Protein AF-A0A523PSN0-F1 (afdb_monomer_lite)

Secondary structure (DSSP, 8-state):
--TTTTT--EEEEEEEEEEEEEEGGG-TT-S--SSEEEEEEEEEEEEES--HHHHHHHHHHHTT-HHHHHHTS---------

Sequence (82 aa):
MYANHKKLPLEKVSVKLSHSRIHAEDCEHCETKDGKIDRIESELVLEGDLTAEQRQRVLEISNKCPVHRALHSEIDVQTRLA

Radius of gyration: 16.69 Å; chains: 1; bounding box: 32×40×41 Å

pLDDT: mean 83.91, std 7.51, range [64.25, 95.44]

Foldseek 3Di:
DVCVVVVPFFPDKDKDKDKDKDALCPDPPDPDNGDIDIDIDIDIDTDGDDDPVRVVVVVVVVCVPPVVVQVVDDDDDDDDDD

Structure (mmCIF, N/CA/C/O backbone):
data_AF-A0A523PSN0-F1
#
_entry.id   AF-A0A523PSN0-F1
#
loop_
_atom_site.group_PDB
_atom_site.id
_atom_site.type_symbol
_atom_site.label_atom_id
_atom_site.label_alt_id
_atom_site.label_comp_id
_atom_site.label_asym_id
_atom_site.label_entity_id
_atom_site.label_seq_id
_atom_site.pdbx_PDB_ins_code
_atom_site.Cartn_x
_atom_site.Cartn_y
_atom_site.Cartn_z
_atom_site.occupancy
_atom_site.B_iso_or_equiv
_atom_site.auth_seq_id
_atom_site.auth_comp_id
_atom_site.auth_asym_id
_atom_site.auth_atom_id
_atom_site.pdbx_PDB_model_num
ATOM 1 N N . MET A 1 1 ? -5.391 -5.157 13.697 1.00 73.50 1 MET A N 1
ATOM 2 C CA . MET A 1 1 ? -4.057 -5.248 14.353 1.00 73.50 1 MET A CA 1
ATOM 3 C C . MET A 1 1 ? -3.347 -3.892 14.202 1.00 73.50 1 MET A C 1
ATOM 5 O O . MET A 1 1 ? -3.720 -3.154 13.305 1.00 73.50 1 MET A O 1
ATOM 9 N N . TYR A 1 2 ? -2.426 -3.509 15.097 1.00 85.06 2 TYR A N 1
ATOM 10 C CA . TYR A 1 2 ? -1.973 -2.120 15.370 1.00 85.06 2 TYR A CA 1
ATOM 11 C C . TYR A 1 2 ? -3.079 -1.139 15.798 1.00 85.06 2 TYR A C 1
ATOM 13 O O . TYR A 1 2 ? -3.136 -0.826 16.983 1.00 85.06 2 TYR A O 1
ATOM 21 N N . ALA A 1 3 ? -3.978 -0.711 14.902 1.00 85.75 3 ALA A N 1
ATOM 22 C CA . ALA A 1 3 ? -5.026 0.274 15.215 1.00 85.75 3 ALA A CA 1
ATOM 23 C C . ALA A 1 3 ? -5.931 -0.191 16.371 1.00 85.75 3 ALA A C 1
ATOM 25 O O . ALA A 1 3 ? -6.045 0.503 17.377 1.00 85.75 3 ALA A O 1
ATOM 26 N N . ASN A 1 4 ? -6.431 -1.433 16.308 1.00 86.12 4 ASN A N 1
ATOM 27 C CA . ASN A 1 4 ? -7.209 -2.038 17.402 1.00 86.12 4 ASN A CA 1
ATOM 28 C C . ASN A 1 4 ? -6.400 -2.162 18.707 1.00 86.12 4 ASN A C 1
ATOM 30 O O . ASN A 1 4 ? -6.945 -1.999 19.791 1.00 86.12 4 ASN A O 1
ATOM 34 N N . HIS A 1 5 ? -5.092 -2.440 18.620 1.00 89.50 5 HIS A N 1
ATOM 35 C CA . HIS A 1 5 ? -4.230 -2.583 19.801 1.00 89.50 5 HIS A CA 1
ATOM 36 C C . HIS A 1 5 ? -3.939 -1.228 20.463 1.00 89.50 5 HIS A C 1
ATOM 38 O O . HIS A 1 5 ? -3.879 -1.129 21.684 1.00 89.50 5 HIS A O 1
ATOM 44 N N . LYS A 1 6 ? -3.794 -0.174 19.656 1.00 89.31 6 LYS A N 1
ATOM 45 C CA . LYS A 1 6 ? -3.619 1.211 20.104 1.00 89.31 6 LYS A CA 1
ATOM 46 C C . LYS A 1 6 ? -4.942 1.933 20.366 1.00 89.31 6 LYS A C 1
ATOM 48 O O . LYS A 1 6 ? -4.902 3.097 20.744 1.00 89.31 6 LYS A O 1
ATOM 53 N N . LYS A 1 7 ? -6.078 1.239 20.209 1.00 90.88 7 LYS A N 1
ATOM 54 C CA . LYS A 1 7 ? -7.438 1.777 20.365 1.00 90.88 7 LYS A CA 1
ATOM 55 C C . LYS A 1 7 ? -7.656 3.062 19.556 1.00 90.88 7 LYS A C 1
ATOM 57 O O . LYS A 1 7 ? -8.274 4.004 20.038 1.00 90.88 7 LYS A O 1
ATOM 62 N N . LEU A 1 8 ? -7.104 3.106 18.343 1.00 91.12 8 LEU A N 1
ATOM 63 C CA . LEU A 1 8 ? -7.305 4.236 17.440 1.00 91.12 8 LEU A CA 1
ATOM 64 C C . LEU A 1 8 ? -8.750 4.228 16.918 1.00 91.12 8 LEU A C 1
ATOM 66 O O . LEU A 1 8 ? -9.245 3.142 16.603 1.00 91.12 8 LEU A O 1
ATOM 70 N N . PRO A 1 9 ? -9.395 5.397 16.757 1.00 93.31 9 PRO A N 1
ATOM 71 C CA . PRO A 1 9 ? -10.731 5.529 16.166 1.00 93.31 9 PRO A CA 1
ATOM 72 C C . PRO A 1 9 ? -10.686 5.387 14.630 1.00 93.31 9 PRO A C 1
ATOM 74 O O . PRO A 1 9 ? -11.196 6.221 13.891 1.00 93.31 9 PRO A O 1
ATOM 77 N N . LEU A 1 10 ? -10.010 4.346 14.138 1.00 92.06 10 LEU A N 1
ATOM 78 C CA . LEU A 1 10 ? -9.989 3.975 12.726 1.00 92.06 10 LEU A CA 1
ATOM 79 C C . LEU A 1 10 ? -11.191 3.067 12.460 1.00 92.06 10 LEU A C 1
ATOM 81 O O . LEU A 1 10 ? -11.248 1.954 12.984 1.00 92.06 10 LEU A O 1
ATOM 85 N N . GLU A 1 11 ? -12.120 3.527 11.634 1.00 91.88 11 GLU A N 1
ATOM 86 C CA . GLU A 1 11 ? -13.349 2.801 11.310 1.00 91.88 11 GLU A CA 1
ATOM 87 C C . GLU A 1 11 ? -13.148 1.891 10.103 1.00 91.88 11 GLU A C 1
ATOM 89 O O . GLU A 1 11 ? -13.565 0.730 10.104 1.00 91.88 11 GLU A O 1
ATOM 94 N N . LYS A 1 12 ? -12.464 2.403 9.075 1.00 89.00 12 LYS A N 1
ATOM 95 C CA . LYS A 1 12 ? -12.227 1.670 7.837 1.00 89.00 12 LYS A CA 1
ATOM 96 C C . LYS A 1 12 ? -10.895 2.046 7.209 1.00 89.00 12 LYS A C 1
ATOM 98 O O . LYS A 1 12 ? -10.459 3.194 7.224 1.00 89.00 12 LYS A O 1
ATOM 103 N N . VAL A 1 13 ? -10.253 1.036 6.635 1.00 88.31 13 VAL A N 1
ATOM 104 C CA . VAL A 1 13 ? -9.040 1.178 5.837 1.00 88.31 13 VAL A CA 1
ATOM 105 C C . VAL A 1 13 ? -9.277 0.563 4.468 1.00 88.31 13 VAL A C 1
ATOM 107 O O . VAL A 1 13 ? -9.802 -0.546 4.370 1.00 88.31 13 VAL A O 1
ATOM 110 N N . SER A 1 14 ? -8.888 1.279 3.419 1.00 87.56 14 SER A N 1
ATOM 111 C CA . SER A 1 14 ? -8.911 0.779 2.045 1.00 87.56 14 SER A CA 1
ATO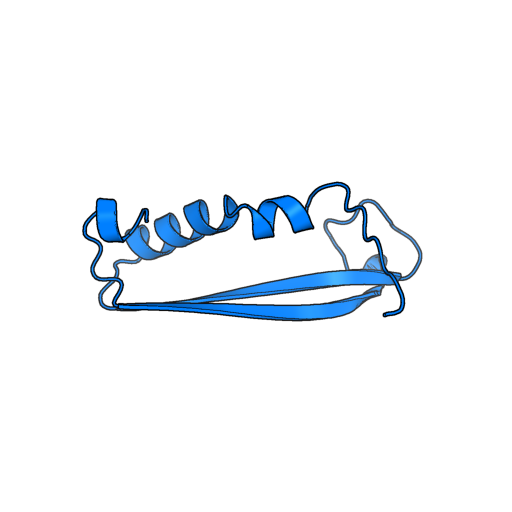M 112 C C . SER A 1 14 ? -7.550 1.015 1.402 1.00 87.56 14 SER A C 1
ATOM 114 O O . SER A 1 14 ? -6.949 2.068 1.598 1.00 87.56 14 SER A O 1
ATOM 116 N N . VAL A 1 15 ? -7.066 0.042 0.634 1.00 86.56 15 VAL A N 1
ATOM 117 C CA . VAL A 1 15 ? -5.842 0.171 -0.166 1.00 86.56 15 VAL A CA 1
ATOM 118 C C . VAL A 1 15 ? -6.226 0.023 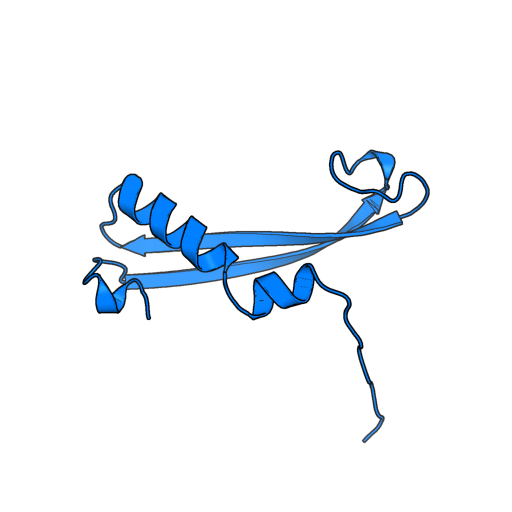-1.626 1.00 86.56 15 VAL A C 1
ATOM 120 O O . VAL A 1 15 ? -6.898 -0.944 -1.986 1.00 86.56 15 VAL A O 1
ATOM 123 N N . LYS A 1 16 ? -5.803 0.969 -2.460 1.00 87.19 16 LYS A N 1
ATOM 124 C CA . LYS A 1 16 ? -5.897 0.846 -3.914 1.00 87.19 16 LYS A CA 1
ATOM 125 C C . LYS A 1 16 ? -4.505 0.637 -4.476 1.00 87.19 16 LYS A C 1
ATOM 127 O O . LYS A 1 16 ? -3.598 1.393 -4.145 1.00 87.19 16 LYS A O 1
ATOM 132 N N . LEU A 1 17 ? -4.366 -0.383 -5.312 1.00 86.94 17 LEU A N 1
ATOM 133 C CA . LEU A 1 17 ? -3.137 -0.668 -6.037 1.00 86.94 17 LEU A CA 1
ATOM 134 C C . LEU A 1 17 ? -3.377 -0.421 -7.524 1.00 86.94 17 LEU A C 1
ATOM 136 O O . LEU A 1 17 ? -4.333 -0.959 -8.086 1.00 86.94 17 LEU A O 1
ATOM 140 N N . SER A 1 18 ? -2.511 0.367 -8.153 1.00 87.50 18 SER A N 1
ATOM 141 C CA . SER A 1 18 ? -2.448 0.522 -9.606 1.00 87.50 18 SER A CA 1
ATOM 142 C C . SER A 1 18 ? -1.119 -0.016 -10.111 1.00 87.50 18 SER A C 1
ATOM 144 O O . SER A 1 18 ? -0.067 0.253 -9.539 1.00 87.50 18 SER A O 1
ATOM 146 N N . HIS A 1 19 ? -1.169 -0.791 -11.190 1.00 89.31 19 HIS A N 1
ATOM 147 C CA . HIS A 1 19 ? 0.012 -1.285 -11.888 1.00 89.31 19 HIS A CA 1
ATOM 148 C C . HIS A 1 19 ? 0.101 -0.616 -13.257 1.00 89.31 19 HIS A C 1
ATOM 150 O O . HIS A 1 19 ? -0.897 -0.499 -13.969 1.00 89.31 19 HIS A O 1
ATOM 156 N N . SER A 1 20 ? 1.292 -0.148 -13.608 1.00 88.25 20 SER A N 1
ATOM 157 C CA . SER A 1 20 ? 1.578 0.484 -14.891 1.00 88.25 20 SER A CA 1
ATOM 158 C C . SER A 1 20 ? 2.999 0.167 -15.343 1.00 88.25 20 SER A C 1
ATOM 160 O O . SER A 1 20 ? 3.845 -0.239 -14.549 1.00 88.25 20 SER A O 1
ATOM 162 N N . ARG A 1 21 ? 3.273 0.367 -16.635 1.00 86.69 21 ARG A N 1
ATOM 163 C CA . ARG A 1 21 ? 4.641 0.401 -17.157 1.00 86.69 21 ARG A CA 1
ATOM 164 C C . ARG A 1 21 ? 5.031 1.827 -17.466 1.00 86.69 21 ARG A C 1
ATOM 166 O O . ARG A 1 21 ? 4.340 2.488 -18.239 1.00 86.69 21 ARG A O 1
ATOM 173 N N . ILE A 1 22 ? 6.165 2.246 -16.934 1.00 84.94 22 ILE A N 1
ATOM 174 C CA . ILE A 1 22 ? 6.736 3.568 -17.186 1.00 84.94 22 ILE A CA 1
ATOM 175 C C . ILE A 1 22 ? 8.132 3.432 -17.790 1.00 84.94 22 ILE A C 1
ATOM 177 O O . ILE A 1 22 ? 8.726 2.349 -17.752 1.00 84.94 22 ILE A O 1
ATOM 181 N N . HIS A 1 23 ? 8.656 4.513 -18.361 1.00 82.62 23 HIS A N 1
ATOM 182 C CA . HIS A 1 23 ? 10.054 4.546 -18.768 1.00 82.62 23 HIS A CA 1
ATOM 183 C C . HIS A 1 23 ? 10.957 4.635 -17.537 1.00 82.62 23 HIS A C 1
ATOM 185 O O . HIS A 1 23 ? 10.609 5.268 -16.542 1.00 82.62 23 HIS A O 1
ATOM 191 N N . ALA A 1 24 ? 12.111 3.972 -17.602 1.00 76.75 24 ALA A N 1
ATOM 192 C CA . ALA A 1 24 ? 13.118 4.008 -16.545 1.00 76.75 24 ALA A CA 1
ATOM 193 C C . ALA A 1 24 ? 13.555 5.447 -16.206 1.00 76.75 24 ALA A C 1
ATOM 195 O O . ALA A 1 24 ? 13.751 5.774 -15.041 1.00 76.75 24 ALA A O 1
ATOM 196 N N . GLU A 1 25 ? 13.608 6.316 -17.218 1.00 74.50 25 GLU A N 1
ATOM 197 C CA . GLU A 1 25 ? 13.925 7.745 -17.100 1.00 74.50 25 GLU A CA 1
ATOM 198 C C . GLU A 1 25 ? 12.907 8.517 -16.237 1.00 74.50 25 GLU A C 1
ATOM 200 O O . GLU A 1 25 ? 13.274 9.477 -15.564 1.00 74.50 25 GLU A O 1
ATOM 205 N N . ASP A 1 26 ? 11.652 8.052 -16.181 1.00 74.88 26 ASP A N 1
ATOM 206 C CA . ASP A 1 26 ? 10.573 8.634 -15.367 1.00 74.88 26 ASP A CA 1
ATOM 207 C C . ASP A 1 26 ? 10.538 8.065 -13.932 1.00 74.88 26 ASP A C 1
ATOM 209 O O . ASP A 1 26 ? 9.617 8.333 -13.145 1.00 74.88 26 ASP A O 1
ATOM 213 N N . CYS A 1 27 ? 11.514 7.225 -13.571 1.00 74.69 27 CYS A N 1
ATOM 214 C CA . CYS A 1 27 ? 11.669 6.690 -12.227 1.00 74.69 27 CYS A CA 1
ATOM 215 C C . CYS A 1 27 ? 12.912 7.248 -11.536 1.00 74.69 27 CYS A C 1
ATOM 217 O O . CYS A 1 27 ? 14.007 6.705 -11.645 1.00 74.69 27 CYS A O 1
ATOM 219 N N . GLU A 1 28 ? 12.710 8.270 -10.706 1.00 71.06 28 GLU A N 1
ATOM 220 C CA . GLU A 1 28 ? 13.786 8.909 -9.937 1.00 71.06 28 GLU A CA 1
ATOM 221 C C . GLU A 1 28 ? 14.513 7.958 -8.963 1.00 71.06 28 GLU A C 1
ATOM 223 O O . GLU A 1 28 ? 15.621 8.254 -8.530 1.00 71.06 28 GLU A O 1
ATOM 228 N N . HIS A 1 29 ? 13.891 6.833 -8.586 1.00 69.62 29 HIS A N 1
ATOM 229 C CA . HIS A 1 29 ? 14.367 5.938 -7.519 1.00 69.62 29 HIS A CA 1
ATOM 230 C C . HIS A 1 29 ? 14.745 4.531 -8.018 1.00 69.62 29 HIS A C 1
ATOM 232 O O . HIS A 1 29 ? 15.001 3.645 -7.205 1.00 69.62 29 HIS A O 1
ATOM 238 N N . CYS A 1 30 ? 14.754 4.297 -9.332 1.00 69.62 30 CYS A N 1
ATOM 239 C CA . CYS A 1 30 ? 15.023 2.977 -9.895 1.00 69.62 30 CYS A CA 1
ATOM 240 C C . CYS A 1 30 ? 16.499 2.803 -10.272 1.00 69.62 30 CYS A C 1
ATOM 242 O O . CYS A 1 30 ? 17.126 3.703 -10.826 1.00 69.62 30 CYS A O 1
ATOM 244 N N . GLU A 1 31 ? 17.057 1.618 -10.004 1.00 68.81 31 GLU A N 1
ATOM 245 C CA . GLU A 1 31 ? 18.427 1.276 -10.417 1.00 68.81 31 GLU A CA 1
ATOM 246 C C . GLU A 1 31 ? 18.531 1.025 -11.927 1.00 68.81 31 GLU A C 1
ATOM 248 O O . GLU A 1 31 ? 19.551 1.325 -12.549 1.00 68.81 31 GLU A O 1
ATOM 253 N N . THR A 1 32 ? 17.464 0.500 -12.535 1.00 70.56 32 THR A N 1
ATOM 254 C CA . THR A 1 32 ? 17.352 0.342 -13.986 1.00 70.56 32 THR A CA 1
ATOM 255 C C . THR A 1 32 ? 17.181 1.714 -14.629 1.00 70.56 32 THR A C 1
ATOM 257 O O . THR A 1 32 ? 16.190 2.386 -14.364 1.00 70.56 32 THR A O 1
ATOM 260 N N . LYS A 1 33 ? 18.141 2.115 -15.471 1.00 67.88 33 LYS A N 1
ATOM 261 C CA . LYS A 1 33 ? 18.162 3.432 -16.136 1.00 67.88 33 LYS A CA 1
ATOM 262 C C . LYS A 1 33 ? 17.709 3.416 -17.594 1.00 67.88 33 LYS A C 1
ATOM 264 O O . LYS A 1 33 ? 17.414 4.470 -18.137 1.00 67.88 33 LYS A O 1
ATOM 269 N N . ASP A 1 34 ? 17.596 2.232 -18.189 1.00 69.69 34 ASP A N 1
ATOM 270 C CA . ASP A 1 34 ? 17.191 2.047 -19.580 1.00 69.69 34 ASP A CA 1
ATOM 271 C C . ASP A 1 34 ? 16.031 1.050 -19.686 1.00 69.69 34 ASP A C 1
ATOM 273 O O . ASP A 1 34 ? 16.000 0.026 -19.001 1.00 69.69 34 ASP A O 1
ATOM 277 N N . GLY A 1 35 ? 15.079 1.327 -20.582 1.00 76.75 35 GLY A N 1
ATOM 278 C CA . GLY A 1 35 ? 13.935 0.454 -20.859 1.00 76.75 35 GLY A CA 1
ATOM 279 C C . GLY A 1 35 ? 12.645 0.840 -20.126 1.00 76.75 35 GLY A C 1
ATOM 280 O O . GLY A 1 35 ? 12.434 1.996 -19.759 1.00 76.75 35 GLY A O 1
ATOM 281 N N . LYS A 1 36 ? 11.732 -0.129 -19.984 1.00 76.06 36 LYS A N 1
ATOM 282 C CA . LYS A 1 36 ? 10.464 0.035 -19.257 1.00 76.06 36 LYS A CA 1
ATOM 283 C C . LYS A 1 36 ? 10.515 -0.740 -17.955 1.00 76.06 36 LYS A C 1
ATOM 285 O O . LYS A 1 36 ? 10.955 -1.886 -17.948 1.00 76.06 36 LYS A O 1
ATOM 290 N N . ILE A 1 37 ? 9.995 -0.135 -16.900 1.00 82.62 37 ILE A N 1
ATOM 291 C CA . ILE A 1 37 ? 9.866 -0.760 -15.590 1.00 82.62 37 ILE A CA 1
ATOM 292 C C . ILE A 1 37 ? 8.391 -0.913 -15.230 1.00 82.62 37 ILE A C 1
ATOM 294 O O . ILE A 1 37 ? 7.545 -0.114 -15.644 1.00 82.62 37 ILE A O 1
ATOM 298 N N . ASP A 1 38 ? 8.090 -1.939 -14.448 1.00 83.94 38 ASP A N 1
ATOM 299 C CA . ASP A 1 38 ? 6.779 -2.124 -13.846 1.00 83.94 38 ASP A CA 1
ATOM 300 C C . ASP A 1 38 ? 6.695 -1.280 -12.562 1.00 83.94 38 ASP A C 1
ATOM 302 O O . ASP A 1 38 ? 7.475 -1.460 -11.628 1.00 83.94 38 ASP A O 1
ATOM 306 N N . ARG A 1 39 ? 5.760 -0.325 -12.524 1.00 84.19 39 ARG A N 1
ATOM 307 C CA . ARG A 1 39 ? 5.468 0.526 -11.366 1.00 84.19 39 ARG A CA 1
ATOM 308 C C . ARG A 1 39 ? 4.165 0.069 -10.727 1.00 84.19 39 ARG A C 1
ATOM 310 O O . ARG A 1 39 ? 3.140 -0.041 -11.398 1.00 84.19 39 ARG A O 1
ATOM 317 N N . ILE A 1 40 ? 4.208 -0.146 -9.418 1.00 86.00 40 ILE A N 1
ATOM 318 C CA . ILE A 1 40 ? 3.022 -0.365 -8.593 1.00 86.00 40 ILE A CA 1
ATOM 319 C C . ILE A 1 40 ? 2.886 0.829 -7.655 1.00 86.00 40 ILE A C 1
ATOM 321 O O . ILE A 1 40 ? 3.794 1.112 -6.876 1.00 86.00 40 ILE A O 1
ATOM 325 N N . GLU A 1 41 ? 1.759 1.524 -7.725 1.00 86.62 41 GLU A N 1
ATOM 326 C CA . GLU A 1 41 ? 1.429 2.618 -6.815 1.00 86.62 41 GLU A CA 1
ATOM 327 C C . GLU A 1 41 ? 0.374 2.141 -5.821 1.00 86.62 41 GLU A C 1
ATOM 329 O O . GLU A 1 41 ? -0.527 1.373 -6.164 1.00 86.62 41 GLU A O 1
ATOM 334 N N . SER A 1 42 ? 0.502 2.585 -4.573 1.00 86.56 42 SER A N 1
ATOM 335 C CA . SER A 1 42 ? -0.399 2.215 -3.487 1.00 86.56 42 SER A CA 1
ATOM 336 C C . SER A 1 42 ? -0.973 3.463 -2.835 1.00 86.56 42 SER A C 1
ATOM 338 O O . SER A 1 42 ? -0.241 4.241 -2.228 1.00 86.56 42 SER A O 1
ATOM 340 N N . GLU A 1 43 ? -2.292 3.614 -2.885 1.00 88.75 43 GLU A N 1
ATOM 341 C CA . GLU A 1 43 ? -3.029 4.664 -2.183 1.00 88.75 43 GLU A CA 1
ATOM 342 C C . GLU A 1 43 ? -3.695 4.074 -0.932 1.00 88.75 43 GLU A C 1
ATOM 344 O O . GLU A 1 43 ? -4.485 3.129 -1.021 1.00 88.75 43 GLU A O 1
ATOM 349 N N . LEU A 1 44 ? -3.381 4.630 0.242 1.00 88.50 44 LEU A N 1
ATOM 350 C CA . LEU A 1 44 ? -3.968 4.233 1.523 1.00 88.50 44 LEU A CA 1
ATOM 351 C C . LEU A 1 44 ? -5.042 5.238 1.948 1.00 88.50 44 LEU A C 1
ATOM 353 O O . LEU A 1 44 ? -4.743 6.394 2.241 1.00 88.50 44 LEU A O 1
ATOM 357 N N . VAL A 1 45 ? -6.284 4.774 2.058 1.00 91.06 45 VAL A N 1
ATOM 358 C CA . VAL A 1 45 ? -7.423 5.572 2.519 1.00 91.06 45 VAL A CA 1
ATOM 359 C C . VAL A 1 45 ? -7.787 5.154 3.941 1.00 91.06 45 VAL A C 1
ATOM 361 O O . VAL A 1 45 ? -8.074 3.983 4.197 1.00 91.06 45 VAL A O 1
ATOM 364 N N . LEU A 1 46 ? -7.770 6.122 4.860 1.00 91.94 46 LEU A N 1
ATOM 365 C CA . LEU A 1 46 ? -8.094 5.944 6.278 1.00 91.94 46 LEU A CA 1
ATOM 366 C C . LEU A 1 46 ? -9.336 6.765 6.639 1.00 91.94 46 LEU A C 1
ATOM 368 O O . LEU A 1 46 ? -9.302 8.001 6.590 1.00 91.94 46 LEU A O 1
ATOM 372 N N . GLU A 1 47 ? -10.401 6.072 7.030 1.00 92.81 47 GLU A N 1
ATOM 373 C CA . GLU A 1 47 ? -11.682 6.637 7.459 1.00 92.81 47 GLU A CA 1
ATOM 374 C C . GLU A 1 47 ? -11.827 6.489 8.986 1.00 92.81 47 GLU A C 1
ATOM 376 O O . GLU A 1 47 ? -11.561 5.419 9.543 1.00 92.81 47 GLU A O 1
ATOM 381 N N . GLY A 1 48 ? -12.217 7.574 9.661 1.00 92.75 48 GLY A N 1
ATOM 382 C CA . GLY A 1 48 ? -12.318 7.673 11.122 1.00 92.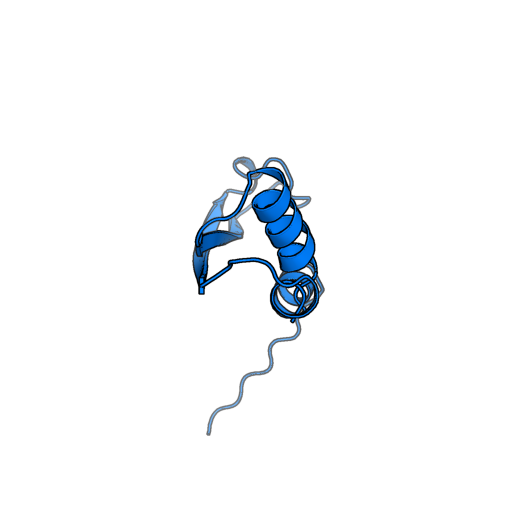75 48 GLY A CA 1
ATOM 383 C C . GLY A 1 48 ? -11.710 8.966 11.683 1.00 92.75 48 GLY A C 1
ATOM 384 O O . GLY A 1 48 ? -11.019 9.706 10.968 1.00 92.75 48 GLY A O 1
ATOM 385 N N . ASP A 1 49 ? -11.956 9.230 12.969 1.00 95.44 49 ASP A N 1
ATOM 386 C CA . ASP A 1 49 ? -11.545 10.452 13.685 1.00 95.44 49 ASP A CA 1
ATOM 387 C C . ASP A 1 49 ? -10.075 10.406 14.136 1.00 95.44 49 ASP A C 1
ATOM 389 O O . ASP A 1 49 ? -9.732 10.402 15.317 1.00 95.44 49 ASP A O 1
ATOM 393 N N . LEU A 1 50 ? -9.179 10.270 13.161 1.00 93.00 50 LEU A N 1
ATOM 394 C CA . LEU A 1 50 ? -7.746 10.139 13.399 1.00 93.00 50 LEU A CA 1
ATOM 395 C C . LEU A 1 50 ? -7.038 11.490 13.338 1.00 93.00 50 LEU A C 1
ATOM 397 O O . LEU A 1 50 ? -7.157 12.210 12.340 1.00 93.00 50 LEU A O 1
ATOM 401 N N . THR A 1 51 ? -6.188 11.762 14.331 1.00 94.31 51 THR A N 1
ATOM 402 C CA . THR A 1 51 ? -5.251 12.893 14.275 1.00 94.31 51 THR A CA 1
ATOM 403 C C . THR A 1 51 ? -4.228 12.703 13.155 1.00 94.31 51 THR A C 1
ATOM 405 O O . THR A 1 51 ? -3.987 11.588 12.676 1.00 94.31 51 THR A O 1
ATOM 408 N N . ALA A 1 52 ? -3.576 13.792 12.746 1.00 92.69 52 ALA A N 1
ATOM 409 C CA . ALA A 1 52 ? -2.505 13.734 11.756 1.00 92.69 52 ALA A CA 1
ATOM 410 C C . ALA A 1 52 ? -1.371 12.782 12.186 1.00 92.69 52 ALA A C 1
ATOM 412 O O . ALA A 1 52 ? -0.909 11.981 11.371 1.00 92.69 52 ALA A O 1
ATOM 413 N N . GLU A 1 53 ? -0.976 12.782 13.468 1.00 92.94 53 GLU A N 1
ATOM 414 C CA . GLU A 1 53 ? 0.066 11.863 13.946 1.00 92.94 53 GLU A CA 1
ATOM 415 C C . GLU A 1 53 ? -0.397 10.403 13.913 1.00 92.94 53 GLU A C 1
ATOM 417 O O . GLU A 1 53 ? 0.374 9.510 13.559 1.00 92.94 53 GLU A O 1
ATOM 422 N N . GLN A 1 54 ? -1.666 10.139 14.240 1.00 92.38 54 GLN A N 1
ATOM 423 C CA . GLN A 1 54 ? -2.229 8.791 14.164 1.00 92.38 54 GLN A CA 1
ATOM 424 C C . GLN A 1 54 ? -2.271 8.286 12.719 1.00 92.38 54 GLN A C 1
ATOM 426 O O . GLN A 1 54 ? -1.887 7.142 12.467 1.00 92.38 54 GLN A O 1
ATOM 431 N N . ARG A 1 55 ? -2.675 9.135 11.762 1.00 92.06 55 ARG A N 1
ATOM 432 C CA . ARG A 1 55 ? -2.658 8.814 10.324 1.00 92.06 55 ARG A CA 1
ATOM 433 C C . ARG A 1 55 ? -1.246 8.488 9.846 1.00 92.06 55 ARG A C 1
ATOM 435 O O . ARG A 1 55 ? -1.042 7.433 9.246 1.00 92.06 55 ARG A O 1
ATOM 442 N N . GLN A 1 56 ? -0.272 9.331 10.186 1.00 91.06 56 GLN A N 1
ATOM 443 C CA . GLN A 1 56 ? 1.131 9.111 9.833 1.00 91.06 56 GLN A CA 1
ATOM 444 C C . GLN A 1 56 ? 1.648 7.787 10.399 1.00 91.06 56 GLN A C 1
ATOM 446 O O . GLN A 1 56 ? 2.302 7.003 9.712 1.00 91.06 56 GLN A O 1
ATOM 451 N N . ARG A 1 57 ? 1.293 7.482 11.647 1.00 90.31 57 ARG A N 1
ATOM 452 C CA . ARG A 1 57 ? 1.740 6.250 12.283 1.00 90.31 57 ARG A CA 1
ATOM 453 C C . ARG A 1 57 ? 1.102 5.000 11.679 1.00 90.31 57 ARG A C 1
ATOM 455 O O . ARG A 1 57 ? 1.757 3.961 11.602 1.00 90.31 57 ARG A O 1
ATOM 462 N N . VAL A 1 58 ? -0.155 5.079 11.245 1.00 89.56 58 VAL A N 1
ATOM 463 C CA . VAL A 1 58 ? -0.805 3.989 10.504 1.00 89.56 58 VAL A CA 1
ATOM 464 C C . VAL A 1 58 ? -0.105 3.759 9.161 1.00 89.56 58 VAL A C 1
ATOM 466 O O . VAL A 1 58 ? 0.166 2.604 8.839 1.00 89.56 58 VAL A O 1
ATOM 469 N N . LEU A 1 59 ? 0.269 4.820 8.437 1.00 88.88 59 LEU A N 1
ATOM 470 C CA . LEU A 1 59 ? 1.042 4.733 7.190 1.00 88.88 59 LEU A CA 1
ATOM 471 C C . LEU A 1 59 ? 2.420 4.071 7.394 1.00 88.88 59 LEU A C 1
ATOM 473 O O . LEU A 1 59 ? 2.815 3.162 6.666 1.00 88.88 59 LEU A O 1
ATOM 477 N N . GLU A 1 60 ? 3.154 4.456 8.436 1.00 88.06 60 GLU A N 1
ATOM 478 C CA . GLU A 1 60 ? 4.444 3.826 8.754 1.00 88.06 60 GLU A CA 1
ATOM 479 C C . GLU A 1 60 ? 4.316 2.320 9.020 1.00 88.06 60 GLU A C 1
ATOM 481 O O . GLU A 1 60 ? 5.204 1.531 8.682 1.00 88.06 60 GLU A O 1
ATOM 486 N N . ILE A 1 61 ? 3.215 1.907 9.651 1.00 86.56 61 ILE A N 1
ATOM 487 C CA . ILE A 1 61 ? 2.932 0.499 9.926 1.00 86.56 61 ILE A CA 1
ATOM 488 C C . ILE A 1 61 ? 2.439 -0.222 8.669 1.00 86.56 61 ILE A C 1
ATOM 490 O O . ILE A 1 61 ? 2.811 -1.381 8.476 1.00 86.56 61 ILE A O 1
ATOM 494 N N . SER A 1 62 ? 1.670 0.430 7.789 1.00 82.38 62 SER A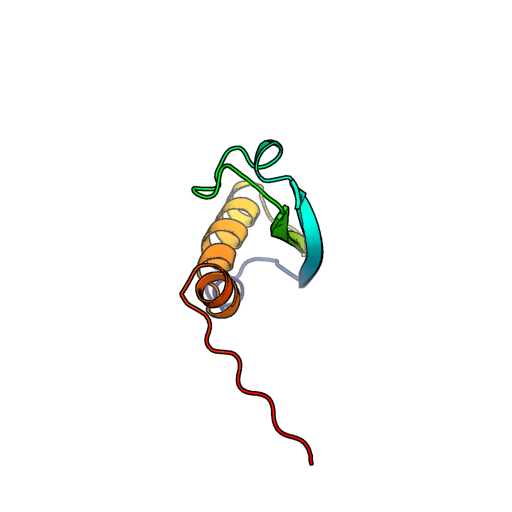 N 1
ATOM 495 C CA . SER A 1 62 ? 1.232 -0.182 6.529 1.00 82.38 62 SER A CA 1
ATOM 496 C C . SER A 1 62 ? 2.415 -0.539 5.631 1.00 82.38 62 SER A C 1
ATOM 498 O O . SER A 1 62 ? 2.402 -1.599 5.013 1.00 82.38 62 SER A O 1
ATOM 500 N N . ASN A 1 63 ? 3.491 0.251 5.654 1.00 80.06 63 ASN A N 1
ATOM 501 C CA . ASN A 1 63 ? 4.727 -0.046 4.915 1.00 80.06 63 ASN A CA 1
ATOM 502 C C . ASN A 1 63 ? 5.455 -1.308 5.416 1.00 80.06 63 ASN A C 1
ATOM 504 O O . ASN A 1 63 ? 6.312 -1.858 4.724 1.00 80.06 63 ASN A O 1
ATOM 508 N N . LYS A 1 64 ? 5.101 -1.808 6.607 1.00 82.19 64 LYS A N 1
ATOM 509 C CA . LYS A 1 64 ? 5.601 -3.078 7.161 1.00 82.19 64 LYS A CA 1
ATOM 510 C C . LYS A 1 64 ? 4.691 -4.266 6.843 1.00 82.19 64 LYS A C 1
ATOM 512 O O . LYS A 1 64 ? 4.978 -5.376 7.292 1.00 82.19 64 LYS A O 1
ATOM 517 N N . CYS A 1 65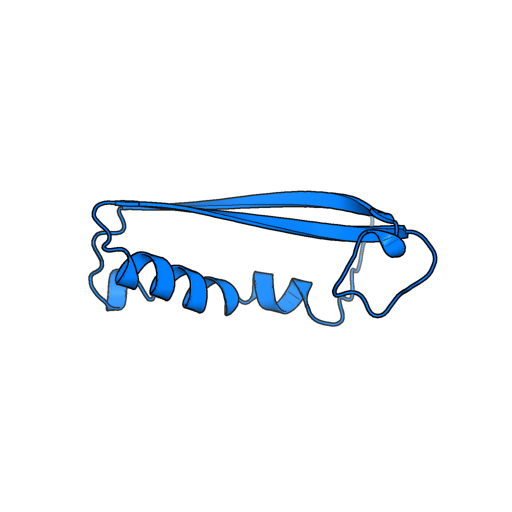 ? 3.603 -4.051 6.100 1.00 77.94 65 CYS A N 1
ATOM 518 C CA . CYS A 1 65 ? 2.698 -5.113 5.681 1.00 77.94 65 CYS A CA 1
ATOM 519 C C . CYS A 1 65 ? 3.472 -6.186 4.891 1.00 77.94 65 CYS A C 1
ATOM 521 O O . CYS A 1 65 ? 4.241 -5.827 3.996 1.00 77.94 65 CYS A O 1
ATOM 523 N N . PRO A 1 66 ? 3.270 -7.488 5.174 1.00 77.06 66 PRO A N 1
ATOM 524 C CA . PRO A 1 66 ? 3.921 -8.573 4.440 1.00 77.06 66 PRO A CA 1
ATOM 525 C C . PRO A 1 66 ? 3.759 -8.471 2.921 1.00 77.06 66 PRO A C 1
ATOM 527 O O . PRO A 1 66 ? 4.708 -8.741 2.196 1.00 77.06 66 PRO A O 1
ATOM 530 N N . VAL A 1 67 ? 2.597 -8.011 2.445 1.00 78.56 67 VAL A N 1
ATOM 531 C CA . VAL A 1 67 ? 2.341 -7.808 1.010 1.00 78.56 67 VAL A CA 1
ATOM 532 C C . VAL A 1 67 ? 3.198 -6.673 0.452 1.00 78.56 67 VAL A C 1
ATOM 534 O O . VAL A 1 67 ? 3.843 -6.858 -0.570 1.00 78.56 67 VAL A O 1
ATOM 537 N N . HIS A 1 68 ? 3.278 -5.531 1.144 1.00 77.81 68 HIS A N 1
ATOM 538 C CA . HIS A 1 68 ? 4.162 -4.436 0.733 1.00 77.81 68 HIS A CA 1
ATOM 539 C C . HIS A 1 68 ? 5.622 -4.906 0.699 1.00 77.81 68 HIS A C 1
ATOM 541 O O . HIS A 1 68 ? 6.318 -4.674 -0.277 1.00 77.81 68 HIS A O 1
ATOM 547 N N . ARG A 1 69 ? 6.070 -5.652 1.717 1.00 80.19 69 ARG A N 1
ATOM 548 C CA . ARG A 1 69 ? 7.421 -6.235 1.738 1.00 80.19 69 ARG A CA 1
ATOM 549 C C . ARG A 1 69 ? 7.687 -7.170 0.561 1.00 80.19 69 ARG A C 1
ATOM 551 O O . ARG A 1 69 ? 8.767 -7.084 -0.004 1.00 80.19 69 ARG A O 1
ATOM 558 N N . ALA A 1 70 ? 6.723 -8.014 0.197 1.00 80.81 70 ALA A N 1
ATOM 559 C CA . ALA A 1 70 ? 6.852 -8.921 -0.940 1.00 80.81 70 ALA A CA 1
ATOM 560 C C . ALA A 1 70 ? 7.035 -8.167 -2.268 1.00 80.81 70 ALA A C 1
ATOM 562 O O . ALA A 1 70 ? 7.815 -8.603 -3.103 1.00 80.81 70 ALA A O 1
ATOM 563 N N . LEU A 1 71 ? 6.376 -7.013 -2.442 1.00 78.56 71 LEU A N 1
ATOM 564 C CA . LEU A 1 71 ? 6.516 -6.179 -3.645 1.00 78.56 71 LEU A CA 1
ATOM 565 C C . LEU A 1 71 ? 7.900 -5.519 -3.788 1.00 78.56 71 LEU A C 1
ATOM 567 O O . LEU A 1 71 ? 8.252 -5.101 -4.884 1.00 78.56 71 LEU A O 1
ATOM 571 N N . HIS A 1 72 ? 8.671 -5.425 -2.700 1.00 74.75 72 HIS A N 1
ATOM 572 C CA . HIS A 1 72 ? 10.024 -4.844 -2.679 1.00 74.75 72 HIS A CA 1
ATOM 573 C C . HIS A 1 72 ? 11.140 -5.900 -2.588 1.00 74.75 72 HIS A C 1
ATOM 575 O O . HIS A 1 72 ? 12.312 -5.543 -2.488 1.00 74.75 72 HIS A O 1
ATOM 581 N N . SER A 1 73 ? 10.801 -7.190 -2.568 1.00 78.06 73 SER A N 1
ATOM 582 C CA . SER A 1 73 ? 11.764 -8.296 -2.534 1.00 78.06 73 SER A CA 1
ATOM 583 C C . SER A 1 73 ? 11.866 -8.997 -3.887 1.00 78.06 73 SER A C 1
ATOM 585 O O . SER A 1 73 ? 11.093 -8.722 -4.798 1.00 78.06 73 SER A O 1
ATOM 587 N N . GLU A 1 74 ? 12.786 -9.951 -4.009 1.00 76.94 74 GLU A N 1
ATOM 588 C CA . GLU A 1 74 ? 12.784 -10.893 -5.129 1.00 76.94 74 GLU A CA 1
ATOM 589 C C . GLU A 1 74 ? 11.490 -11.730 -5.101 1.00 76.94 74 GLU A C 1
ATOM 591 O O . GLU A 1 74 ? 11.151 -12.325 -4.074 1.00 76.94 74 GLU A O 1
ATOM 596 N N . ILE A 1 75 ? 10.737 -11.731 -6.207 1.00 81.38 75 ILE A N 1
ATOM 597 C CA . ILE A 1 75 ? 9.444 -12.419 -6.327 1.00 81.38 75 ILE A CA 1
ATOM 598 C C . ILE A 1 75 ? 9.589 -13.584 -7.306 1.00 81.38 75 ILE A C 1
ATOM 600 O O . ILE A 1 75 ? 9.846 -13.366 -8.487 1.00 81.38 75 ILE A O 1
ATOM 604 N N . ASP A 1 76 ? 9.348 -14.808 -6.831 1.00 81.69 76 ASP A N 1
ATOM 605 C CA . ASP A 1 76 ? 9.176 -15.989 -7.685 1.00 81.69 76 ASP A CA 1
ATOM 606 C C . ASP A 1 76 ? 7.680 -16.261 -7.915 1.00 81.69 76 ASP A C 1
ATOM 608 O O . ASP A 1 76 ? 6.931 -16.540 -6.974 1.00 81.69 76 ASP A O 1
ATOM 612 N N . VAL A 1 77 ? 7.230 -16.160 -9.169 1.00 84.56 77 VAL A N 1
ATOM 613 C CA . VAL A 1 77 ? 5.830 -16.379 -9.560 1.00 84.56 77 VAL A CA 1
ATOM 614 C C . VAL A 1 77 ? 5.711 -17.684 -10.342 1.00 84.56 77 VAL A C 1
ATOM 616 O O . VAL A 1 77 ? 6.098 -17.774 -11.505 1.00 84.56 77 VAL A O 1
ATOM 619 N N . GLN A 1 78 ? 5.097 -18.690 -9.722 1.00 90.81 78 GLN A N 1
ATOM 620 C CA . GLN A 1 78 ? 4.856 -20.003 -10.324 1.00 90.81 78 GLN A CA 1
ATOM 621 C C . GLN A 1 78 ? 3.416 -20.095 -10.852 1.00 90.81 78 GLN A C 1
ATOM 623 O O . GLN A 1 78 ? 2.463 -19.927 -10.093 1.00 90.81 78 GLN A O 1
ATOM 628 N N . THR A 1 79 ? 3.240 -20.402 -12.141 1.00 88.88 79 THR A N 1
ATOM 629 C CA . THR A 1 79 ? 1.914 -20.573 -12.773 1.00 88.88 79 THR A CA 1
ATOM 630 C C . THR A 1 79 ? 1.741 -22.006 -13.269 1.00 88.88 79 THR A C 1
ATOM 632 O O . THR A 1 79 ? 2.669 -22.584 -13.832 1.00 88.88 79 THR A O 1
ATOM 635 N N . ARG A 1 80 ? 0.552 -22.595 -13.083 1.00 91.00 80 ARG A N 1
ATOM 636 C CA . ARG A 1 80 ? 0.194 -23.917 -13.623 1.00 91.00 80 ARG A CA 1
ATOM 637 C C . ARG A 1 80 ? -1.179 -23.866 -14.282 1.00 91.00 80 ARG A C 1
ATOM 639 O O . ARG A 1 80 ? -2.070 -23.183 -13.784 1.00 91.00 80 ARG A O 1
ATOM 646 N N . LEU A 1 81 ? -1.328 -24.596 -15.385 1.00 64.25 81 LEU A N 1
ATOM 647 C CA . LEU A 1 81 ? -2.632 -24.890 -15.976 1.00 64.25 81 LEU A CA 1
ATOM 648 C C . LEU 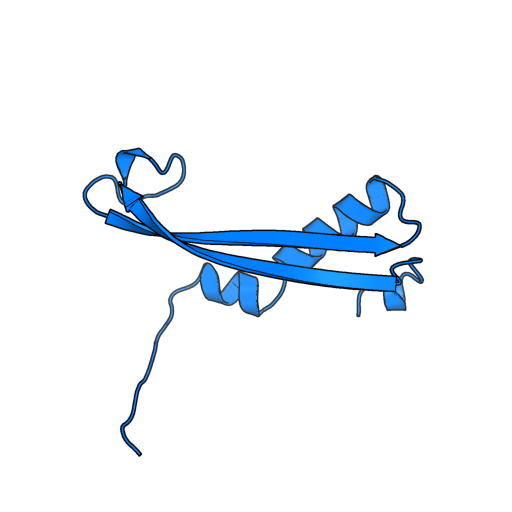A 1 81 ? -3.341 -25.945 -15.117 1.00 64.25 81 LEU A C 1
ATOM 650 O O . LEU A 1 81 ? -2.686 -26.866 -14.625 1.00 64.25 81 LEU A O 1
ATOM 654 N N . ALA A 1 82 ? -4.646 -25.759 -14.917 1.00 75.31 82 ALA A N 1
ATOM 655 C CA . ALA A 1 82 ? -5.515 -26.695 -14.207 1.00 75.31 82 ALA A CA 1
ATOM 656 C C . ALA A 1 82 ? -6.061 -27.766 -15.155 1.00 75.31 82 ALA A C 1
ATOM 658 O O . ALA A 1 82 ? -6.361 -27.411 -16.319 1.00 75.31 82 ALA A O 1
#